Protein AF-A0A7S3WVC4-F1 (afdb_monomer_lite)

Foldseek 3Di:
DPPADAQDWDWDDDPNDTWIWHHHPNWIWTADPDPVCVQPQFGIWTPDDPVPPIFTAGPVRHGPPVPPVVVVSVVVVVVVVVVVVVVVVPDDDDPVVVVVVVVVVVVVVVVVVVVVVVD

Sequence (119 aa):
HEAVRERQLVVFFRNSHFSTMMKYKGELYVLCTDIAFAHSHVVWEKLDEVDGDTSYCDADFNVNTAGSDEAAALAAAEAAQEQMLIAAAGGAPNVEDADAMLALQLMQEDYEAQRAAQQ

pLDDT: mean 74.7, std 14.46, range [42.38, 91.25]

InterPro domains:
  IPR007518 MINDY deubiquitinase [PTHR18063] (1-118)
  IPR033979 MINDY deubiquitinase domain [PF04424] (2-61)

Organism: NCBI:txid141414

Structure (mmCIF, N/CA/C/O backbone):
data_AF-A0A7S3WVC4-F1
#
_entry.id   AF-A0A7S3WVC4-F1
#
loop_
_atom_site.group_PDB
_atom_site.id
_atom_site.type_symbol
_atom_site.label_atom_id
_atom_site.label_alt_id
_atom_site.label_comp_id
_atom_site.label_asym_id
_atom_site.label_entity_id
_atom_site.label_seq_id
_atom_site.pdbx_PDB_ins_code
_atom_site.Cartn_x
_atom_site.Cartn_y
_atom_site.Cartn_z
_atom_site.occupancy
_atom_site.B_iso_or_equiv
_atom_site.auth_seq_id
_atom_site.auth_comp_id
_atom_site.auth_asym_id
_atom_site.auth_atom_id
_atom_site.pdbx_PDB_model_num
ATOM 1 N N . HIS A 1 1 ? -11.050 10.889 10.584 1.00 54.56 1 HIS A N 1
ATOM 2 C CA . HIS A 1 1 ? -11.354 9.620 11.288 1.00 54.56 1 HIS A CA 1
ATOM 3 C C . HIS A 1 1 ? -12.838 9.372 11.607 1.00 54.56 1 HIS A C 1
ATOM 5 O O . HIS A 1 1 ? -13.158 8.268 12.046 1.00 54.56 1 HIS A O 1
ATOM 11 N N . GLU A 1 2 ? -13.743 10.335 11.384 1.00 56.25 2 GLU A N 1
ATOM 12 C CA . GLU A 1 2 ? -15.149 10.256 11.834 1.00 56.25 2 GLU A CA 1
ATOM 13 C C . GLU A 1 2 ? -16.114 9.622 10.809 1.00 56.25 2 GLU A C 1
ATOM 15 O O . GLU A 1 2 ? -17.154 9.091 11.183 1.00 56.25 2 GLU A O 1
ATOM 20 N N . ALA A 1 3 ? -15.753 9.608 9.520 1.00 70.69 3 ALA A N 1
ATOM 21 C CA . ALA A 1 3 ? -16.618 9.095 8.450 1.00 70.69 3 ALA A CA 1
ATOM 22 C C . ALA A 1 3 ? -16.564 7.565 8.257 1.00 70.69 3 ALA A C 1
ATOM 24 O O . ALA A 1 3 ? -17.520 6.978 7.754 1.00 70.69 3 ALA A O 1
ATOM 25 N N . VAL A 1 4 ? -15.461 6.914 8.642 1.00 78.75 4 VAL A N 1
ATOM 26 C CA . VAL A 1 4 ? -15.253 5.469 8.444 1.00 78.75 4 VAL A CA 1
ATOM 27 C C . VAL A 1 4 ? -15.481 4.746 9.766 1.00 78.75 4 VAL A C 1
ATOM 29 O O . VAL A 1 4 ? -14.859 5.081 10.782 1.00 78.75 4 VAL A O 1
ATOM 32 N N . ARG A 1 5 ? -16.387 3.763 9.764 1.00 83.19 5 ARG A N 1
ATOM 33 C CA . ARG A 1 5 ? -16.639 2.915 10.934 1.00 83.19 5 ARG A CA 1
ATOM 34 C C . ARG A 1 5 ? -15.521 1.895 11.104 1.00 83.19 5 ARG A C 1
ATOM 36 O O . ARG A 1 5 ? -14.841 1.515 10.158 1.00 83.19 5 ARG A O 1
ATOM 43 N N . GLU A 1 6 ? -15.348 1.450 12.337 1.00 86.00 6 GLU A N 1
ATOM 44 C CA . GLU A 1 6 ? -14.413 0.383 12.676 1.00 86.00 6 GLU A CA 1
ATOM 45 C C . GLU A 1 6 ? -14.718 -0.888 11.861 1.00 86.00 6 GLU A C 1
ATOM 47 O O . GLU A 1 6 ? -15.884 -1.272 11.737 1.00 86.00 6 GLU A O 1
ATOM 52 N N . ARG A 1 7 ? -13.682 -1.519 11.292 1.00 85.75 7 ARG A N 1
ATOM 53 C CA . ARG A 1 7 ? -13.761 -2.690 10.396 1.00 85.75 7 ARG A CA 1
ATOM 54 C C . ARG A 1 7 ? -14.612 -2.483 9.136 1.00 85.75 7 ARG A C 1
ATOM 56 O O . ARG A 1 7 ? -15.091 -3.448 8.544 1.00 85.75 7 ARG A O 1
ATOM 63 N N . GLN A 1 8 ? -14.812 -1.237 8.714 1.00 87.38 8 GLN A N 1
ATOM 64 C CA . GLN A 1 8 ? -15.493 -0.931 7.461 1.00 87.38 8 GLN A CA 1
ATOM 65 C C . GLN A 1 8 ? -14.485 -0.819 6.317 1.00 87.38 8 GLN A C 1
ATOM 67 O O . GLN A 1 8 ? -13.562 -0.009 6.384 1.00 87.38 8 GLN A O 1
ATOM 72 N N . LEU A 1 9 ? -14.713 -1.592 5.254 1.00 88.69 9 LEU A N 1
ATOM 73 C CA . LEU A 1 9 ? -14.028 -1.444 3.972 1.00 88.69 9 LEU A CA 1
ATOM 74 C C . LEU A 1 9 ? -14.664 -0.304 3.177 1.00 88.69 9 LEU A C 1
ATOM 76 O O . LEU A 1 9 ? -15.885 -0.254 3.003 1.00 88.69 9 LEU A O 1
ATOM 80 N N . VAL A 1 10 ? -13.832 0.610 2.697 1.00 90.19 10 VAL A N 1
ATOM 81 C CA . VAL A 1 10 ? -14.234 1.745 1.867 1.00 90.19 10 VAL A CA 1
ATOM 82 C C . VAL A 1 10 ? -13.268 1.905 0.700 1.00 90.19 10 VAL A C 1
ATOM 84 O O . VAL A 1 10 ? -12.108 1.505 0.771 1.00 90.19 10 VAL A O 1
ATOM 87 N N . VAL A 1 11 ? -13.746 2.512 -0.381 1.00 89.06 11 VAL A N 1
ATOM 88 C CA . VAL A 1 11 ? -12.883 2.924 -1.490 1.00 89.06 11 VAL A CA 1
ATOM 89 C C . VAL A 1 11 ? -12.347 4.318 -1.182 1.00 89.06 11 VAL A C 1
ATOM 91 O O . VAL A 1 11 ? -13.116 5.229 -0.872 1.00 89.06 11 VAL A O 1
ATOM 94 N N . PHE A 1 12 ? -11.032 4.479 -1.259 1.00 88.31 12 PHE A N 1
ATOM 95 C CA . PHE A 1 12 ? -10.326 5.731 -1.033 1.00 88.31 12 PHE A CA 1
ATOM 96 C C . PHE A 1 12 ? -9.737 6.240 -2.347 1.00 88.31 12 PHE A C 1
ATOM 98 O O . PHE A 1 12 ? -9.082 5.492 -3.065 1.00 88.31 12 PHE A O 1
ATOM 105 N N . PHE A 1 13 ? -9.979 7.510 -2.666 1.00 86.94 13 PHE A N 1
ATOM 106 C CA . PHE A 1 13 ? -9.456 8.148 -3.870 1.00 86.94 13 PHE A CA 1
ATOM 107 C C . PHE A 1 13 ? -8.472 9.254 -3.491 1.00 86.94 13 PHE A C 1
ATOM 109 O O . PHE A 1 13 ? -8.854 10.229 -2.841 1.00 86.94 13 PHE A O 1
ATOM 116 N N . ARG A 1 14 ? -7.212 9.113 -3.912 1.00 85.69 14 ARG A N 1
ATOM 117 C CA . ARG A 1 14 ? -6.142 10.103 -3.709 1.00 85.69 14 ARG A CA 1
ATOM 118 C C . ARG A 1 14 ? -5.188 10.053 -4.895 1.00 85.69 14 ARG A C 1
ATOM 120 O O . ARG A 1 14 ? -4.880 8.974 -5.380 1.00 85.69 14 ARG A O 1
ATOM 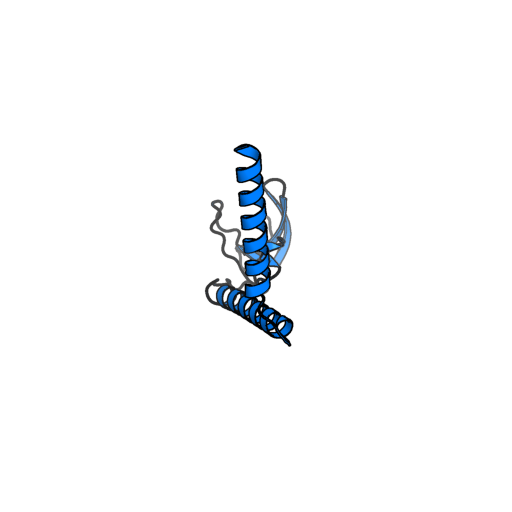127 N N . ASN A 1 15 ? -4.716 11.209 -5.362 1.00 84.50 15 ASN A N 1
ATOM 128 C CA . ASN A 1 15 ? -3.736 11.308 -6.456 1.00 84.50 15 ASN A CA 1
ATOM 129 C C . ASN A 1 15 ? -4.130 10.533 -7.730 1.00 84.50 15 ASN A C 1
ATOM 131 O O . ASN A 1 15 ? -3.284 9.926 -8.376 1.00 84.50 15 ASN A O 1
ATOM 135 N N . SER A 1 16 ? -5.415 10.544 -8.098 1.00 87.69 16 SER A N 1
ATOM 136 C CA . SER A 1 16 ? -5.940 9.782 -9.246 1.00 87.69 16 SER A CA 1
ATOM 137 C C . SER A 1 16 ? -5.821 8.255 -9.119 1.00 87.69 16 SER A C 1
ATOM 139 O O . SER A 1 16 ? -5.952 7.550 -10.115 1.00 87.69 16 SER A O 1
ATOM 141 N N . HIS A 1 17 ? -5.622 7.739 -7.904 1.00 88.12 17 HIS A N 1
ATOM 142 C CA . HIS A 1 17 ? -5.571 6.315 -7.597 1.00 88.12 17 HIS A CA 1
ATOM 143 C C . HIS A 1 17 ? -6.744 5.916 -6.693 1.00 88.12 17 HIS A C 1
ATOM 145 O O . HIS A 1 17 ? -7.084 6.639 -5.750 1.00 88.12 17 HIS A O 1
ATOM 151 N N . PHE A 1 18 ? -7.360 4.766 -6.983 1.00 89.50 18 PHE A N 1
ATOM 152 C CA . PHE A 1 18 ? -8.365 4.144 -6.122 1.00 89.50 18 PHE A CA 1
ATOM 153 C C . PHE A 1 18 ? -7.705 3.050 -5.293 1.00 89.50 18 PHE A C 1
ATOM 155 O O . PHE A 1 18 ? -7.265 2.040 -5.834 1.00 89.50 18 PHE A O 1
ATOM 162 N N . SER A 1 19 ? -7.686 3.228 -3.979 1.00 88.81 19 SER A N 1
ATOM 163 C CA . SER A 1 19 ? -7.173 2.236 -3.042 1.00 88.81 19 SER A CA 1
ATOM 164 C C . SER A 1 19 ? -8.296 1.694 -2.163 1.00 88.81 19 SER A C 1
ATOM 166 O O . SER A 1 19 ? -9.280 2.381 -1.879 1.00 88.81 19 SER A O 1
ATOM 168 N N . THR A 1 20 ? -8.147 0.458 -1.696 1.00 91.12 20 THR A N 1
ATOM 169 C CA . THR A 1 20 ? -9.044 -0.096 -0.675 1.00 91.12 20 THR A CA 1
ATOM 170 C C . THR A 1 20 ? -8.545 0.351 0.690 1.00 91.12 20 THR A C 1
ATOM 172 O O . THR A 1 20 ? -7.384 0.129 1.007 1.00 91.12 20 THR A O 1
ATOM 175 N N . MET A 1 21 ? -9.396 0.983 1.494 1.00 90.69 21 MET A N 1
ATOM 176 C CA . MET A 1 21 ? -9.045 1.458 2.832 1.00 90.69 21 MET A CA 1
ATOM 177 C C . MET A 1 21 ? -9.948 0.811 3.880 1.00 90.69 21 MET A C 1
ATOM 179 O O . MET A 1 21 ? -11.135 0.577 3.642 1.00 90.69 21 MET A O 1
ATOM 183 N N . MET A 1 22 ? -9.396 0.541 5.057 1.00 89.88 22 MET A N 1
ATOM 184 C CA . MET A 1 22 ? -10.125 0.005 6.195 1.00 89.88 22 MET A CA 1
ATOM 185 C C . MET A 1 22 ? -9.675 0.673 7.489 1.00 89.88 22 MET A C 1
ATOM 187 O O . MET A 1 22 ? -8.501 0.977 7.673 1.00 89.88 22 MET A O 1
ATOM 191 N N . LYS A 1 23 ? -10.616 0.882 8.409 1.00 88.75 23 LYS A N 1
ATOM 192 C CA . LYS A 1 23 ? -10.302 1.323 9.769 1.00 88.75 23 LYS A CA 1
ATOM 193 C C . LYS A 1 23 ? -10.152 0.120 10.697 1.00 88.75 23 LYS A C 1
ATOM 195 O O . LYS A 1 23 ? -11.085 -0.679 10.785 1.00 88.75 23 LYS A O 1
ATOM 200 N N . TYR A 1 24 ? -9.025 0.007 11.390 1.00 88.50 24 TYR A N 1
ATOM 201 C CA . TYR A 1 24 ? -8.768 -1.056 12.359 1.00 88.50 24 TYR A CA 1
ATOM 202 C C . TYR A 1 24 ? -8.094 -0.500 13.622 1.00 88.50 24 TYR A C 1
ATOM 204 O O . TYR A 1 24 ? -7.161 0.288 13.544 1.00 88.50 24 TYR A O 1
ATOM 212 N N . LYS A 1 25 ? -8.595 -0.873 14.803 1.00 85.81 25 LYS A N 1
ATOM 213 C CA . LYS A 1 25 ? -8.153 -0.393 16.125 1.00 85.81 25 LYS A CA 1
ATOM 214 C C . LYS A 1 25 ? -8.036 1.138 16.228 1.00 85.81 25 LYS A C 1
ATOM 216 O O . LYS A 1 25 ? -7.208 1.651 16.971 1.00 85.81 25 LYS A O 1
ATOM 221 N N . GLY A 1 26 ? -8.901 1.874 15.526 1.00 83.06 26 GLY A N 1
ATOM 222 C CA . GLY A 1 26 ? -8.882 3.340 15.511 1.00 83.06 26 GLY A CA 1
ATOM 223 C C . GLY A 1 26 ? -7.933 3.977 14.491 1.00 83.06 26 GLY A C 1
ATOM 224 O O . GLY A 1 26 ? -8.060 5.178 14.257 1.00 83.06 26 GLY A O 1
ATOM 225 N N . GLU A 1 27 ? -7.081 3.192 13.833 1.0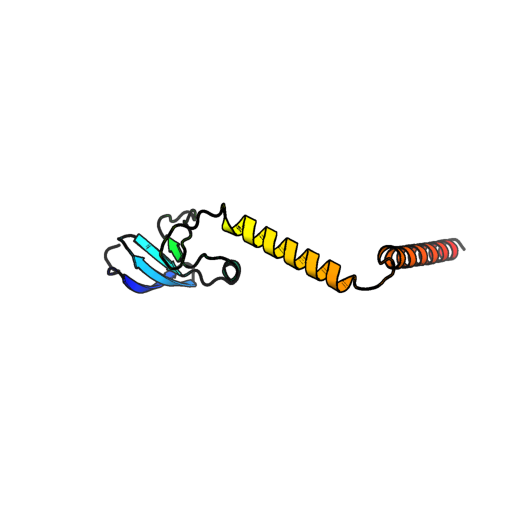0 86.44 27 GLU A N 1
ATOM 226 C CA . GLU A 1 27 ? -6.158 3.637 12.786 1.00 86.44 27 GLU A CA 1
ATOM 227 C C . GLU A 1 27 ? -6.705 3.309 11.388 1.00 86.44 27 GLU A C 1
ATOM 229 O O . GLU A 1 27 ? -7.611 2.485 11.231 1.00 86.44 27 GLU A O 1
ATOM 234 N N . LEU A 1 28 ? -6.196 3.995 10.363 1.00 88.12 28 LEU A N 1
ATOM 235 C CA . LEU A 1 28 ? -6.569 3.768 8.968 1.00 88.12 28 LEU A CA 1
ATOM 236 C C . LEU A 1 28 ? -5.465 2.996 8.255 1.00 88.12 28 LEU A C 1
ATOM 238 O O . LEU A 1 28 ? -4.294 3.345 8.354 1.00 88.12 28 LEU A O 1
ATOM 242 N N . TYR A 1 29 ? -5.870 1.990 7.492 1.00 89.06 29 TYR A N 1
ATOM 243 C CA . TYR A 1 29 ? -4.987 1.153 6.695 1.00 89.06 29 TYR A CA 1
ATOM 244 C C . TYR A 1 29 ? -5.443 1.152 5.246 1.00 89.06 29 TYR A C 1
ATOM 246 O O . TYR A 1 29 ? -6.643 1.099 4.967 1.00 89.06 29 TYR A O 1
ATOM 254 N N . VAL A 1 30 ? -4.493 1.182 4.324 1.00 90.19 30 VAL A N 1
ATOM 255 C CA . VAL A 1 30 ? -4.708 1.099 2.883 1.00 90.19 30 VAL A CA 1
ATOM 256 C C . VAL A 1 30 ? -4.119 -0.212 2.377 1.00 90.19 30 VAL A C 1
ATOM 258 O O . VAL A 1 30 ? -3.055 -0.628 2.813 1.00 90.19 30 VAL A O 1
ATOM 261 N N . LEU A 1 31 ? -4.834 -0.904 1.496 1.00 89.81 31 LEU A N 1
ATOM 262 C CA . LEU A 1 31 ? -4.387 -2.172 0.932 1.00 89.81 31 LEU A CA 1
ATOM 263 C C . LEU A 1 31 ? -3.267 -1.928 -0.086 1.00 89.81 31 LEU A C 1
ATOM 265 O O . LEU A 1 31 ? -3.484 -1.236 -1.088 1.00 89.81 31 LEU A O 1
ATOM 269 N N . CYS A 1 32 ? -2.112 -2.550 0.140 1.00 87.25 32 CYS A N 1
ATOM 270 C CA . CYS A 1 32 ? -1.017 -2.585 -0.820 1.00 87.25 32 CYS A CA 1
ATOM 271 C C . CYS A 1 32 ? -1.391 -3.536 -1.961 1.00 87.25 32 CYS A C 1
ATOM 273 O O . CYS A 1 32 ? -1.613 -4.725 -1.747 1.00 87.25 32 CYS A O 1
ATOM 275 N N . THR A 1 33 ? -1.495 -3.011 -3.181 1.00 85.50 33 THR A N 1
ATOM 276 C CA . THR A 1 33 ? -1.868 -3.795 -4.378 1.00 85.50 33 THR A CA 1
ATOM 277 C C . THR A 1 33 ? -0.791 -3.780 -5.462 1.00 85.50 33 THR A C 1
ATOM 279 O O . THR A 1 33 ? -0.985 -4.364 -6.526 1.00 85.50 33 THR A O 1
ATOM 282 N N . ASP A 1 34 ? 0.341 -3.125 -5.197 1.00 83.75 34 ASP A N 1
ATOM 283 C CA . ASP A 1 34 ? 1.463 -3.050 -6.129 1.00 83.75 34 ASP A CA 1
ATOM 284 C C . ASP A 1 34 ? 2.172 -4.410 -6.245 1.00 83.75 34 ASP A C 1
ATOM 286 O O . ASP A 1 34 ? 2.338 -5.137 -5.262 1.00 83.75 34 ASP A O 1
ATOM 290 N N . ILE A 1 35 ? 2.628 -4.734 -7.455 1.00 80.00 35 ILE A N 1
ATOM 291 C CA . ILE A 1 35 ? 3.396 -5.943 -7.759 1.00 80.00 35 ILE A CA 1
ATOM 292 C C . ILE A 1 35 ? 4.716 -6.000 -6.987 1.00 80.00 35 ILE A C 1
ATOM 294 O O . ILE A 1 35 ? 5.213 -7.091 -6.716 1.00 80.00 35 ILE A O 1
ATOM 298 N N . ALA A 1 36 ? 5.259 -4.849 -6.580 1.00 76.62 36 ALA A N 1
ATOM 299 C CA . ALA A 1 36 ? 6.447 -4.787 -5.734 1.00 76.62 36 ALA A CA 1
ATOM 300 C C . ALA A 1 36 ? 6.279 -5.569 -4.415 1.00 76.62 36 ALA A C 1
ATOM 302 O O . ALA A 1 36 ? 7.253 -6.104 -3.889 1.00 76.62 36 ALA A O 1
ATOM 303 N N . PHE A 1 37 ? 5.045 -5.706 -3.915 1.00 78.44 37 PHE A N 1
ATOM 304 C CA . PHE A 1 37 ? 4.740 -6.458 -2.696 1.00 78.44 37 PHE A CA 1
ATOM 305 C C . PHE A 1 37 ? 4.345 -7.920 -2.957 1.00 78.44 37 PHE A C 1
ATOM 307 O O . PHE A 1 37 ? 4.020 -8.643 -2.022 1.00 78.44 37 PHE A O 1
ATOM 314 N N . ALA A 1 38 ? 4.398 -8.406 -4.204 1.00 76.12 38 ALA A N 1
ATOM 315 C CA . ALA A 1 38 ? 3.979 -9.772 -4.536 1.00 76.12 38 ALA A CA 1
ATOM 316 C C . ALA A 1 38 ? 4.814 -10.859 -3.832 1.00 76.12 38 ALA A C 1
ATOM 318 O O . ALA A 1 38 ? 4.322 -11.962 -3.599 1.00 76.12 38 ALA A O 1
ATOM 319 N N . HIS A 1 39 ? 6.070 -10.549 -3.500 1.00 74.19 39 HIS A N 1
ATOM 320 C CA . HIS A 1 39 ? 6.992 -11.457 -2.815 1.00 74.19 39 HIS A CA 1
ATOM 321 C C . HIS A 1 39 ? 7.201 -11.119 -1.334 1.00 74.19 39 HIS A C 1
ATOM 323 O O . HIS A 1 39 ? 8.020 -11.764 -0.684 1.00 74.19 39 HIS A O 1
ATOM 329 N N . SER A 1 40 ? 6.487 -10.127 -0.794 1.00 76.19 40 SER A N 1
ATOM 330 C CA . SER A 1 40 ? 6.621 -9.719 0.603 1.00 76.19 40 SER A CA 1
ATOM 331 C C . SER A 1 40 ? 5.381 -10.079 1.420 1.00 76.19 40 SER A C 1
ATOM 333 O O . SER A 1 40 ? 4.285 -10.277 0.899 1.00 76.19 40 SER A O 1
ATOM 335 N N . HIS A 1 41 ? 5.548 -10.156 2.740 1.00 80.56 41 HIS A N 1
ATOM 336 C CA . HIS A 1 41 ? 4.446 -10.364 3.685 1.00 80.56 41 HIS A CA 1
ATOM 337 C C . HIS A 1 41 ? 3.657 -9.075 3.978 1.00 80.56 41 HIS A C 1
ATOM 339 O O . HIS A 1 41 ? 2.863 -9.027 4.914 1.00 80.56 41 HIS A O 1
ATOM 345 N N . VAL A 1 42 ? 3.883 -8.016 3.196 1.00 84.50 42 VAL A N 1
ATOM 346 C CA . VAL A 1 42 ? 3.246 -6.711 3.368 1.00 84.50 42 VAL A CA 1
ATOM 347 C C . VAL A 1 42 ? 1.900 -6.697 2.652 1.00 84.50 42 VAL A C 1
ATOM 349 O O . VAL A 1 42 ? 1.825 -6.869 1.440 1.00 84.50 42 VAL A O 1
ATOM 352 N N . VAL A 1 43 ? 0.833 -6.453 3.409 1.00 87.44 43 VAL A N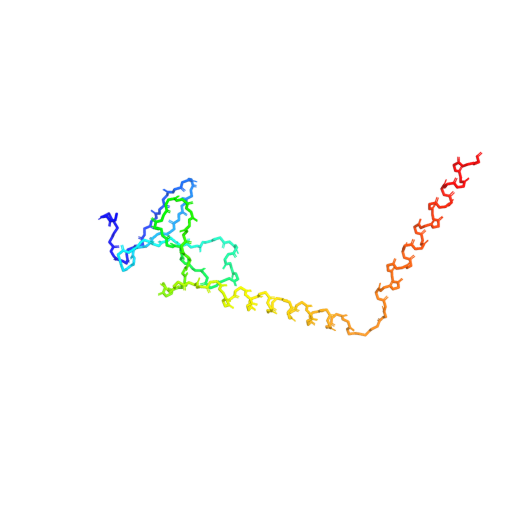 1
ATOM 353 C CA . VAL A 1 43 ? -0.546 -6.417 2.899 1.00 87.44 43 VAL A CA 1
ATOM 354 C C . VAL A 1 43 ? -1.178 -5.045 3.105 1.00 87.44 43 VAL A C 1
ATOM 356 O O . VAL A 1 43 ? -1.902 -4.562 2.236 1.00 87.44 43 VAL A O 1
ATOM 359 N N . TRP A 1 44 ? -0.902 -4.397 4.235 1.00 89.50 44 TRP A N 1
ATOM 360 C CA . TRP A 1 44 ? -1.515 -3.127 4.606 1.00 89.50 44 TRP A CA 1
ATOM 361 C C . TRP A 1 44 ? -0.464 -2.040 4.814 1.00 89.50 44 TRP A C 1
ATOM 363 O O . TRP A 1 44 ? 0.598 -2.283 5.372 1.00 89.50 44 TRP A O 1
ATOM 373 N N . GLU A 1 45 ? -0.793 -0.819 4.425 1.00 88.50 45 GLU A N 1
ATOM 374 C CA . GLU A 1 45 ? -0.034 0.397 4.693 1.00 88.50 45 GLU A CA 1
ATOM 375 C C . GLU A 1 45 ? -0.813 1.245 5.700 1.00 88.50 45 GLU A C 1
ATOM 377 O O . GLU A 1 45 ? -1.994 1.537 5.495 1.00 88.50 45 GLU A O 1
ATOM 382 N N . LYS A 1 46 ? -0.181 1.648 6.803 1.00 87.94 46 LYS A N 1
ATOM 383 C CA . LYS A 1 46 ? -0.802 2.526 7.797 1.00 87.94 46 LYS A CA 1
ATOM 384 C C . LYS A 1 46 ? -0.824 3.964 7.282 1.00 87.94 46 LYS A C 1
ATOM 386 O O . LYS A 1 46 ? 0.222 4.552 7.054 1.00 87.94 46 LYS A O 1
ATOM 391 N N . LEU A 1 47 ? -2.007 4.562 7.183 1.00 82.75 47 LEU A N 1
ATOM 392 C CA . LEU A 1 47 ? -2.208 5.939 6.732 1.00 82.75 47 LEU A CA 1
ATOM 393 C C . LEU A 1 47 ? -2.156 6.920 7.922 1.00 82.75 47 LEU A C 1
ATOM 395 O O . LEU A 1 47 ? -3.195 7.439 8.334 1.00 82.75 47 LEU A O 1
ATOM 399 N N . ASP A 1 48 ? -0.966 7.133 8.495 1.00 73.94 48 ASP A N 1
ATOM 400 C CA . ASP A 1 48 ? -0.747 8.057 9.632 1.00 73.94 48 ASP A CA 1
ATOM 401 C C . ASP A 1 48 ? -0.215 9.426 9.179 1.00 73.94 48 ASP A C 1
ATOM 403 O O . ASP A 1 48 ? -0.751 10.472 9.548 1.00 73.94 48 ASP A O 1
ATOM 407 N N . GLU A 1 49 ? 0.795 9.426 8.304 1.00 63.94 49 GLU A N 1
ATOM 408 C CA . GLU A 1 49 ? 1.481 10.643 7.869 1.00 63.94 49 GLU A CA 1
ATOM 409 C C . GLU A 1 49 ? 1.217 10.983 6.397 1.00 63.94 49 GLU A C 1
ATOM 411 O O . GLU A 1 49 ? 1.072 10.125 5.524 1.00 63.94 49 GLU A O 1
ATOM 416 N N . VAL A 1 50 ? 1.142 12.284 6.108 1.00 60.59 50 VAL A N 1
ATOM 417 C CA . VAL A 1 50 ? 0.945 12.801 4.743 1.00 60.59 50 VAL A CA 1
ATOM 418 C C . VAL A 1 50 ? 2.266 12.824 3.960 1.00 60.59 50 VAL A C 1
ATOM 420 O O . VAL A 1 50 ? 2.215 12.789 2.728 1.00 60.59 50 VAL A O 1
ATOM 423 N N . ASP A 1 51 ? 3.404 12.823 4.667 1.00 57.62 51 ASP A N 1
ATOM 424 C CA . ASP A 1 51 ? 4.765 13.000 4.137 1.00 57.62 51 ASP A CA 1
ATOM 425 C C . ASP A 1 51 ? 5.426 11.711 3.613 1.00 57.62 51 ASP A C 1
ATOM 427 O O . ASP A 1 51 ? 6.483 11.778 2.989 1.00 57.62 51 ASP A O 1
ATOM 431 N N . GLY A 1 52 ? 4.772 10.553 3.764 1.00 57.62 52 GLY A N 1
ATOM 432 C CA . GLY A 1 52 ? 5.184 9.305 3.112 1.00 57.62 52 GLY A CA 1
ATOM 433 C C . GLY A 1 52 ? 6.086 8.381 3.933 1.00 57.62 52 GLY A C 1
ATOM 434 O O . GLY A 1 52 ? 6.550 7.388 3.381 1.00 57.62 52 GLY A O 1
ATOM 435 N N . ASP A 1 53 ? 6.302 8.655 5.225 1.00 60.28 53 ASP A N 1
ATOM 436 C CA . ASP A 1 53 ? 6.864 7.668 6.158 1.00 60.28 53 ASP A CA 1
ATOM 437 C C . ASP A 1 53 ? 5.730 6.824 6.758 1.00 60.28 53 ASP A C 1
ATOM 439 O O . ASP A 1 53 ? 5.266 7.021 7.883 1.00 60.28 53 ASP A O 1
ATOM 443 N N . THR A 1 54 ? 5.174 5.938 5.935 1.00 71.69 54 THR A N 1
ATOM 444 C CA . THR A 1 54 ? 4.078 5.053 6.327 1.00 71.69 54 THR A CA 1
ATOM 445 C C . THR A 1 54 ? 4.599 3.664 6.684 1.00 71.69 54 THR A C 1
ATOM 447 O O . THR A 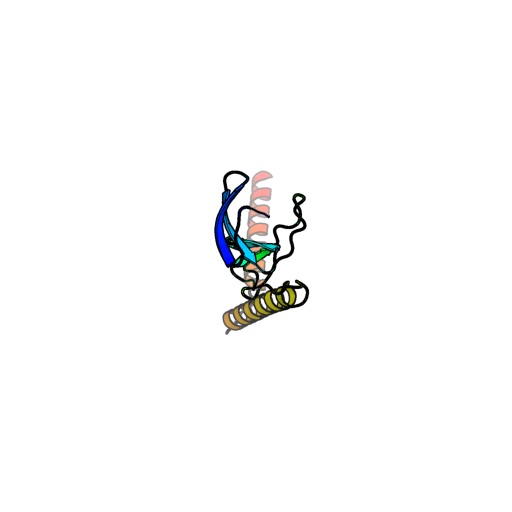1 54 ? 5.406 3.056 5.986 1.00 71.69 54 THR A O 1
ATOM 450 N N . SER A 1 55 ? 4.133 3.141 7.821 1.00 82.44 55 SER A N 1
ATOM 451 C CA . SER A 1 55 ? 4.496 1.798 8.277 1.00 82.44 55 SER A CA 1
ATOM 452 C C . SER A 1 55 ? 3.712 0.730 7.519 1.00 82.44 55 SER A C 1
ATOM 454 O O . SER A 1 55 ? 2.492 0.827 7.373 1.00 82.44 55 SER A O 1
ATOM 456 N N . TYR A 1 56 ? 4.404 -0.328 7.111 1.00 86.44 56 TYR A N 1
ATOM 457 C CA . TYR A 1 56 ? 3.811 -1.489 6.457 1.00 86.44 56 TYR A CA 1
ATOM 458 C C . TYR A 1 56 ? 3.445 -2.580 7.467 1.00 86.44 56 TYR A C 1
ATOM 460 O O . TYR A 1 56 ? 4.124 -2.783 8.478 1.00 86.44 56 TYR A O 1
ATOM 468 N N . CYS A 1 57 ? 2.356 -3.292 7.203 1.00 86.88 57 CYS A N 1
ATOM 469 C CA . CYS A 1 57 ? 1.801 -4.321 8.069 1.00 86.88 57 CYS A CA 1
ATOM 470 C C . CYS A 1 57 ? 1.423 -5.582 7.283 1.00 86.88 57 CYS A C 1
ATOM 472 O O . CYS A 1 57 ? 1.097 -5.525 6.094 1.00 86.88 57 CYS A O 1
ATOM 474 N N . ASP A 1 58 ? 1.442 -6.719 7.973 1.00 87.00 58 ASP A N 1
ATOM 475 C CA . ASP A 1 58 ? 0.959 -8.003 7.462 1.00 87.00 58 ASP A CA 1
ATOM 476 C C . ASP A 1 58 ? -0.580 -8.095 7.456 1.00 87.00 58 ASP A C 1
ATOM 478 O O . ASP A 1 58 ? -1.279 -7.166 7.865 1.00 87.00 58 ASP A O 1
ATOM 482 N N . ALA A 1 59 ? -1.128 -9.231 7.007 1.00 85.06 59 ALA A N 1
ATOM 483 C CA . ALA A 1 59 ? -2.574 -9.486 6.972 1.00 85.06 59 ALA A CA 1
ATOM 484 C C . ALA A 1 59 ? -3.267 -9.392 8.350 1.00 85.06 59 ALA A C 1
ATOM 486 O O . ALA A 1 59 ? -4.474 -9.143 8.408 1.00 85.06 59 ALA A O 1
ATOM 487 N N . ASP A 1 60 ? -2.512 -9.568 9.435 1.00 85.62 60 ASP A N 1
ATOM 488 C CA . ASP A 1 60 ? -2.967 -9.531 10.825 1.00 85.62 60 ASP A CA 1
ATOM 489 C C . ASP A 1 60 ? -2.765 -8.152 11.487 1.00 85.62 60 ASP A C 1
ATOM 491 O O . ASP A 1 60 ? -3.067 -7.979 12.674 1.00 85.62 60 ASP A O 1
ATOM 495 N N . PHE A 1 61 ? -2.352 -7.139 10.712 1.00 82.44 61 PHE A N 1
ATOM 496 C CA . PHE A 1 61 ? -2.057 -5.771 11.160 1.00 82.44 61 PHE A CA 1
ATOM 497 C C . PHE A 1 61 ? -0.864 -5.683 12.120 1.00 82.44 61 PHE A C 1
ATOM 499 O O . PHE A 1 61 ? -0.770 -4.739 12.908 1.00 82.44 61 PHE A O 1
ATOM 506 N N . ASN A 1 62 ? 0.052 -6.650 12.073 1.00 83.19 62 ASN A N 1
ATOM 507 C CA . ASN A 1 62 ? 1.328 -6.545 12.765 1.00 83.19 62 ASN A CA 1
ATOM 508 C C . ASN A 1 62 ? 2.298 -5.761 11.886 1.00 83.19 62 ASN A C 1
ATOM 510 O O . ASN A 1 62 ? 2.398 -6.003 10.682 1.00 83.19 62 ASN A O 1
ATOM 514 N N . VAL A 1 63 ? 3.009 -4.810 12.490 1.00 78.69 63 VAL A N 1
ATOM 515 C CA . VAL A 1 63 ? 4.014 -4.010 11.786 1.00 78.69 63 VAL A CA 1
ATOM 516 C C . VAL A 1 63 ? 5.117 -4.943 11.312 1.00 78.69 63 VAL A C 1
ATOM 518 O O . VAL A 1 63 ? 5.753 -5.613 12.128 1.00 78.69 63 VAL A O 1
ATOM 521 N N . ASN A 1 64 ? 5.340 -4.980 10.000 1.00 66.75 64 ASN A N 1
ATOM 522 C CA . ASN A 1 64 ? 6.422 -5.766 9.443 1.00 66.75 64 ASN A CA 1
ATOM 523 C C . ASN A 1 64 ? 7.719 -4.980 9.653 1.00 66.75 64 ASN A C 1
ATOM 525 O O . AS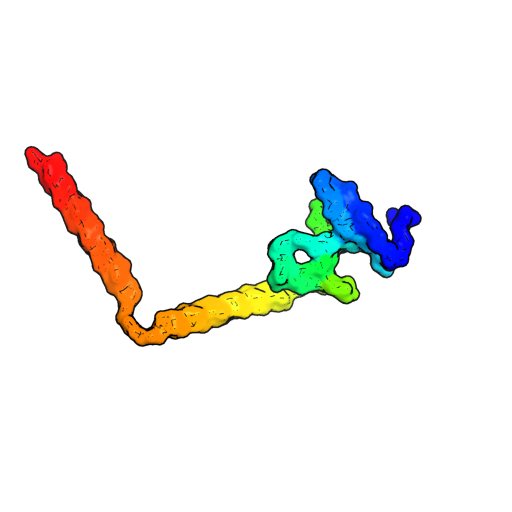N A 1 64 ? 8.031 -4.047 8.914 1.00 66.75 64 ASN A O 1
ATOM 529 N N . THR A 1 65 ? 8.458 -5.298 10.717 1.00 58.91 65 THR A N 1
ATOM 530 C CA . THR A 1 65 ? 9.823 -4.800 10.879 1.00 58.91 65 THR A CA 1
ATOM 531 C C . THR A 1 65 ? 10.685 -5.461 9.812 1.00 58.91 65 THR A C 1
ATOM 533 O O . THR A 1 65 ? 11.116 -6.596 9.993 1.00 58.91 65 THR A O 1
ATOM 536 N N . ALA A 1 66 ? 10.953 -4.727 8.729 1.00 53.75 66 ALA A N 1
ATOM 537 C CA . ALA A 1 66 ? 11.714 -5.116 7.534 1.00 53.75 66 ALA A CA 1
ATOM 538 C C . ALA A 1 66 ? 13.095 -5.781 7.773 1.00 53.75 66 ALA A C 1
ATOM 540 O O . ALA A 1 66 ? 13.752 -6.215 6.835 1.00 53.75 66 ALA A O 1
ATOM 541 N N . GLY A 1 67 ? 13.554 -5.917 9.019 1.00 48.66 67 GLY A N 1
ATOM 542 C CA . GLY A 1 67 ? 14.842 -6.521 9.347 1.00 48.66 67 GLY A CA 1
ATOM 543 C C . GLY A 1 67 ? 14.926 -8.045 9.194 1.00 48.66 67 GLY A C 1
ATOM 544 O O . GLY A 1 67 ? 16.040 -8.548 9.079 1.00 48.66 67 GLY A O 1
ATOM 545 N N . SER A 1 68 ? 13.816 -8.798 9.206 1.00 51.41 68 SER A N 1
ATOM 546 C CA . SER A 1 68 ? 13.878 -10.274 9.131 1.00 51.41 68 SER A CA 1
ATOM 547 C C . SER A 1 68 ? 13.579 -10.839 7.747 1.00 51.41 68 SER A C 1
ATOM 549 O O . SER A 1 68 ? 14.248 -11.778 7.316 1.00 51.41 68 SER A O 1
ATOM 551 N N . ASP A 1 69 ? 12.605 -10.268 7.042 1.00 53.12 69 ASP A N 1
ATOM 552 C CA . ASP A 1 69 ? 12.014 -10.934 5.880 1.00 53.12 69 ASP A CA 1
ATOM 553 C C . ASP A 1 69 ? 12.680 -10.539 4.563 1.00 53.12 69 ASP A C 1
ATOM 555 O O . ASP A 1 69 ? 12.814 -11.387 3.688 1.00 53.12 69 ASP A O 1
ATOM 559 N N . GLU A 1 70 ? 13.182 -9.307 4.420 1.00 53.41 70 GLU A N 1
ATOM 560 C CA . GLU A 1 70 ? 13.947 -8.910 3.227 1.00 53.41 70 GLU A CA 1
ATOM 561 C C . GLU A 1 70 ? 15.301 -9.620 3.169 1.00 53.41 70 GLU A C 1
ATOM 563 O O . GLU A 1 70 ? 15.696 -10.101 2.112 1.00 53.41 70 GLU A O 1
ATOM 568 N N . ALA A 1 71 ? 15.982 -9.774 4.309 1.00 52.22 71 ALA A N 1
ATOM 569 C CA . ALA A 1 71 ? 17.221 -10.546 4.389 1.00 52.22 71 ALA A CA 1
ATOM 570 C C . ALA A 1 71 ? 16.983 -12.036 4.094 1.00 52.22 71 ALA A C 1
ATOM 572 O O . ALA A 1 71 ? 17.787 -12.665 3.410 1.00 52.22 71 ALA A O 1
ATOM 573 N N . ALA A 1 72 ? 15.865 -12.598 4.567 1.00 55.28 72 ALA A N 1
ATOM 574 C CA . ALA A 1 72 ? 15.494 -13.982 4.287 1.00 55.28 72 ALA A CA 1
ATOM 575 C C . ALA A 1 72 ? 15.045 -14.189 2.830 1.00 55.28 72 ALA A C 1
ATOM 577 O O . ALA A 1 72 ? 15.393 -15.204 2.233 1.00 55.28 72 ALA A O 1
ATOM 578 N N . ALA A 1 73 ? 14.319 -13.237 2.239 1.00 57.69 73 ALA A N 1
ATOM 579 C CA . ALA A 1 73 ? 13.878 -13.289 0.848 1.00 57.69 73 ALA A CA 1
ATOM 580 C C . ALA A 1 73 ? 15.042 -13.086 -0.131 1.00 57.69 73 ALA A C 1
ATOM 582 O O . ALA A 1 73 ? 15.125 -13.812 -1.121 1.00 57.69 73 ALA A O 1
ATOM 583 N N . LEU A 1 74 ? 15.972 -12.168 0.165 1.00 58.84 74 LEU A N 1
ATOM 584 C CA . LEU A 1 74 ? 17.195 -11.983 -0.618 1.00 58.84 74 LEU A CA 1
ATOM 585 C C . LEU A 1 74 ? 18.087 -13.229 -0.527 1.00 58.84 74 LEU A C 1
ATOM 587 O O . LEU A 1 74 ? 18.508 -13.744 -1.556 1.00 58.84 74 LEU A O 1
ATOM 591 N N . ALA A 1 75 ? 18.272 -13.788 0.676 1.00 59.44 75 ALA A N 1
ATOM 592 C CA . ALA A 1 75 ? 19.030 -15.026 0.869 1.00 59.44 75 ALA A CA 1
ATOM 593 C C . ALA A 1 75 ? 18.364 -16.241 0.197 1.00 59.44 75 ALA A C 1
ATOM 595 O O . ALA A 1 75 ? 19.051 -17.110 -0.336 1.00 59.44 75 ALA A O 1
ATOM 596 N N . ALA A 1 76 ? 17.029 -16.317 0.189 1.00 61.22 76 ALA A N 1
ATOM 597 C CA . ALA A 1 76 ? 16.295 -17.372 -0.508 1.00 61.22 76 ALA A CA 1
ATOM 598 C C . ALA A 1 76 ? 16.378 -17.220 -2.035 1.00 61.22 76 ALA A C 1
ATOM 600 O O . ALA A 1 76 ? 16.497 -18.225 -2.738 1.00 61.22 76 ALA A O 1
ATOM 601 N N . ALA A 1 77 ? 16.349 -15.986 -2.547 1.00 63.66 77 ALA A N 1
ATOM 602 C CA . ALA A 1 77 ? 16.548 -15.693 -3.962 1.00 63.66 77 ALA A CA 1
ATOM 603 C C . ALA A 1 77 ? 17.980 -16.029 -4.405 1.00 63.66 77 ALA A C 1
ATOM 605 O O . ALA A 1 77 ? 18.148 -16.725 -5.405 1.00 63.66 77 ALA A O 1
ATOM 606 N N . GLU A 1 78 ? 18.994 -15.634 -3.629 1.00 63.09 78 GLU A N 1
ATOM 607 C CA . GLU A 1 78 ? 20.401 -15.977 -3.873 1.00 63.09 78 GLU A CA 1
ATOM 608 C C . GLU A 1 78 ? 20.626 -17.496 -3.833 1.00 63.09 78 GLU A C 1
ATOM 610 O O . GLU A 1 78 ? 21.222 -18.049 -4.755 1.00 63.09 78 GLU A O 1
ATOM 615 N N . ALA A 1 79 ? 20.064 -18.201 -2.844 1.00 64.62 79 ALA A N 1
ATOM 616 C CA . ALA A 1 79 ? 20.179 -19.658 -2.739 1.00 64.62 79 ALA A CA 1
ATOM 617 C C . ALA A 1 79 ? 19.479 -20.403 -3.892 1.00 64.62 79 ALA A C 1
ATOM 619 O O . ALA A 1 79 ? 19.980 -21.423 -4.373 1.00 64.62 79 ALA A O 1
ATOM 620 N N . ALA A 1 80 ? 18.328 -19.908 -4.359 1.00 68.25 80 ALA A N 1
ATOM 621 C CA . ALA A 1 80 ? 17.635 -20.467 -5.519 1.00 68.25 80 ALA A CA 1
ATOM 622 C C . ALA A 1 80 ? 18.418 -20.222 -6.819 1.00 68.25 80 ALA A C 1
ATOM 624 O O . ALA A 1 80 ? 18.471 -21.096 -7.687 1.00 68.25 80 ALA A O 1
ATOM 625 N N . GLN A 1 81 ? 19.061 -19.059 -6.937 1.00 65.12 81 GLN A N 1
ATOM 626 C CA . GLN A 1 81 ? 19.891 -18.699 -8.083 1.00 65.12 81 GLN A CA 1
ATOM 627 C C . GLN A 1 81 ? 21.187 -19.528 -8.118 1.00 65.12 81 GLN A C 1
ATOM 629 O O . GLN A 1 81 ? 21.554 -20.029 -9.181 1.00 65.12 81 GLN A O 1
ATOM 634 N N . GLU A 1 82 ? 21.813 -19.782 -6.963 1.00 59.81 82 GLU A N 1
ATOM 635 C CA . GLU A 1 82 ? 22.947 -20.708 -6.822 1.00 59.81 82 GLU A CA 1
ATOM 636 C C . GLU A 1 82 ? 22.564 -22.144 -7.194 1.00 59.81 82 GLU A C 1
ATOM 638 O O . GLU A 1 82 ? 23.272 -22.799 -7.958 1.00 59.81 82 GLU A O 1
ATOM 643 N N . GLN A 1 83 ? 21.420 -22.643 -6.719 1.00 60.72 83 GLN A N 1
ATOM 644 C CA . GLN A 1 83 ? 20.961 -23.994 -7.057 1.00 60.72 83 GLN A CA 1
ATOM 645 C C . GLN A 1 83 ? 20.612 -24.135 -8.542 1.00 60.72 83 GLN A C 1
ATOM 647 O O . GLN A 1 83 ? 20.874 -25.186 -9.128 1.00 60.72 83 GLN A O 1
ATOM 652 N N . MET A 1 84 ? 20.077 -23.085 -9.174 1.00 60.19 84 MET A N 1
ATOM 653 C CA . MET A 1 84 ? 19.820 -23.067 -10.615 1.00 60.19 84 MET A CA 1
ATOM 654 C C . MET A 1 84 ? 21.121 -23.022 -11.428 1.00 60.19 84 MET A C 1
ATOM 656 O O . MET A 1 84 ? 21.217 -23.711 -12.442 1.00 60.19 84 MET A O 1
ATOM 660 N N . LEU A 1 85 ? 22.138 -22.288 -10.966 1.00 59.59 85 LEU A N 1
ATOM 661 C CA . LEU A 1 85 ? 23.465 -22.249 -11.588 1.00 59.59 85 LEU A CA 1
ATOM 662 C C . LEU A 1 85 ? 24.193 -23.599 -11.458 1.00 59.59 85 LEU A C 1
ATOM 664 O O . LEU A 1 85 ? 24.771 -24.085 -12.426 1.00 59.59 85 LEU A O 1
ATOM 668 N N . ILE A 1 86 ? 24.105 -24.250 -10.295 1.00 58.34 86 ILE A N 1
ATOM 669 C CA . ILE A 1 86 ? 24.699 -25.572 -10.036 1.00 58.34 86 ILE A CA 1
ATOM 670 C C . ILE A 1 86 ? 23.966 -26.675 -10.819 1.00 58.34 86 ILE A C 1
ATOM 672 O O . ILE A 1 86 ? 24.607 -27.580 -11.351 1.00 58.34 86 ILE A O 1
ATOM 676 N N . ALA A 1 87 ? 22.636 -26.595 -10.941 1.00 56.34 87 ALA A N 1
ATOM 677 C CA . ALA A 1 87 ? 21.845 -27.531 -11.741 1.00 56.34 87 ALA A CA 1
ATOM 678 C C . ALA A 1 87 ? 22.068 -27.345 -13.253 1.00 56.34 87 ALA A C 1
ATOM 680 O O . ALA A 1 87 ? 22.141 -28.332 -13.984 1.00 56.34 87 ALA A O 1
ATOM 681 N N . ALA A 1 88 ? 22.233 -26.100 -13.720 1.00 53.88 88 ALA A N 1
ATOM 682 C CA . ALA A 1 88 ? 22.628 -25.801 -15.097 1.00 53.88 88 ALA A CA 1
ATOM 683 C C . ALA A 1 88 ? 24.070 -26.252 -15.400 1.00 53.88 88 ALA A C 1
ATOM 685 O O . ALA A 1 88 ? 24.373 -26.617 -16.533 1.00 53.88 88 ALA A O 1
ATOM 686 N N . ALA A 1 89 ? 24.938 -26.302 -14.385 1.00 50.34 89 ALA A N 1
ATOM 687 C CA . ALA A 1 89 ? 26.312 -26.792 -14.481 1.00 50.34 89 ALA A CA 1
ATOM 688 C C . ALA A 1 89 ? 26.445 -28.329 -14.419 1.00 50.34 89 ALA A C 1
ATOM 690 O O . ALA A 1 89 ? 27.556 -28.853 -14.285 1.00 50.34 89 ALA A O 1
ATOM 691 N N . GLY A 1 90 ? 25.340 -29.072 -14.545 1.00 48.97 90 GLY A N 1
ATOM 692 C CA . GLY A 1 90 ? 25.330 -30.526 -14.691 1.00 48.97 90 GLY A CA 1
ATOM 693 C C . GLY A 1 90 ? 25.993 -31.017 -15.987 1.00 48.97 90 GLY A C 1
ATOM 694 O O . GLY A 1 90 ? 25.302 -31.493 -16.880 1.00 48.97 90 GLY A O 1
ATOM 695 N N . GLY A 1 91 ? 27.331 -30.960 -16.051 1.00 43.09 91 GLY A N 1
ATOM 696 C CA . GLY A 1 91 ? 28.179 -31.735 -16.966 1.00 43.09 91 GLY A CA 1
ATOM 697 C C . GLY A 1 91 ? 28.922 -30.980 -18.085 1.00 43.09 91 GLY A C 1
ATOM 698 O O . GLY A 1 91 ? 28.620 -31.254 -19.233 1.00 43.09 91 GLY A O 1
ATOM 699 N N . ALA A 1 92 ? 29.944 -30.169 -17.740 1.00 42.38 92 ALA A N 1
ATOM 700 C CA . ALA A 1 92 ? 31.115 -29.698 -18.543 1.00 42.38 92 ALA A CA 1
ATOM 701 C C . ALA A 1 92 ? 30.898 -29.043 -19.947 1.00 42.38 92 ALA A C 1
ATOM 703 O O . ALA A 1 92 ? 29.907 -29.325 -20.607 1.00 42.38 92 ALA A O 1
ATOM 704 N N . PRO A 1 93 ? 31.855 -28.264 -20.517 1.00 46.75 93 PRO A N 1
ATOM 705 C CA . PRO A 1 93 ? 33.059 -27.626 -19.973 1.00 46.75 93 PRO A CA 1
ATOM 706 C C . PRO A 1 93 ? 32.965 -26.076 -19.944 1.00 46.75 93 PRO A C 1
ATOM 708 O O . PRO A 1 93 ? 32.188 -25.467 -20.666 1.00 46.75 93 PRO A O 1
ATOM 711 N N . ASN A 1 94 ? 33.786 -25.458 -19.094 1.00 55.62 94 ASN A N 1
ATOM 712 C CA . AS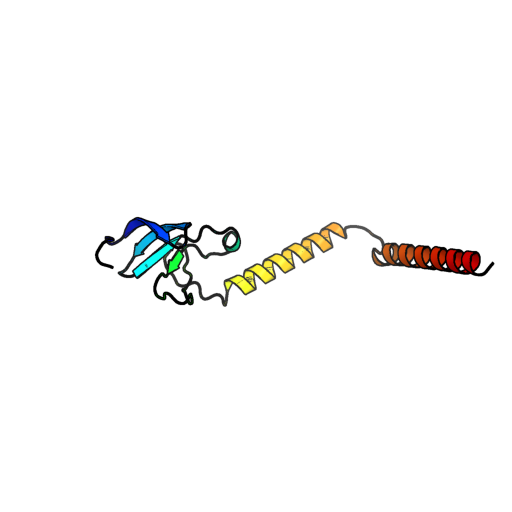N A 1 94 ? 34.402 -24.129 -19.237 1.00 55.62 94 ASN A CA 1
ATOM 713 C C . ASN A 1 94 ? 33.619 -23.046 -20.028 1.00 55.62 94 ASN A C 1
ATOM 715 O O . ASN A 1 94 ? 33.931 -22.744 -21.176 1.00 55.62 94 ASN A O 1
ATOM 719 N N . VAL A 1 95 ? 32.632 -22.401 -19.396 1.00 52.94 95 VAL A N 1
ATOM 720 C CA . VAL A 1 95 ? 31.952 -21.219 -19.974 1.00 52.94 95 VAL A CA 1
ATOM 721 C C . VAL A 1 95 ? 32.944 -20.061 -20.182 1.00 52.94 95 VAL A C 1
ATOM 723 O O . VAL A 1 95 ? 32.814 -19.300 -21.136 1.00 52.94 95 VAL A O 1
ATOM 726 N N . GLU A 1 96 ? 34.007 -20.007 -19.371 1.00 52.44 96 GLU A N 1
ATOM 727 C CA . GLU A 1 96 ? 35.128 -19.077 -19.554 1.00 52.44 96 GLU A CA 1
ATOM 728 C C . GLU A 1 96 ? 35.871 -19.285 -20.891 1.00 52.44 96 GLU A C 1
ATOM 730 O O . GLU A 1 96 ? 36.351 -18.307 -21.461 1.00 52.44 96 GLU A O 1
ATOM 735 N N . ASP A 1 97 ? 35.917 -20.506 -21.452 1.00 57.12 97 ASP A N 1
ATOM 736 C CA . ASP A 1 97 ? 36.544 -20.742 -22.768 1.00 57.12 97 ASP A CA 1
ATOM 737 C C . ASP A 1 97 ? 35.692 -20.203 -23.925 1.00 57.12 97 ASP A C 1
ATOM 739 O O . ASP A 1 97 ? 36.242 -19.806 -24.950 1.00 57.12 97 ASP A O 1
ATOM 743 N N . ALA A 1 98 ? 34.361 -20.180 -23.801 1.00 66.88 98 ALA A N 1
ATOM 744 C CA . ALA A 1 98 ? 33.484 -19.704 -24.873 1.00 66.88 98 ALA A CA 1
ATOM 745 C C . ALA A 1 98 ? 33.606 -18.184 -25.066 1.00 66.88 98 ALA A C 1
ATOM 747 O O . ALA A 1 98 ? 33.798 -17.717 -26.193 1.00 66.88 98 ALA A O 1
ATOM 748 N N . ASP A 1 99 ? 33.581 -17.432 -23.964 1.00 71.69 99 ASP A N 1
ATOM 749 C CA . ASP A 1 99 ? 33.783 -15.981 -23.986 1.00 71.69 99 ASP A CA 1
ATOM 750 C C . ASP A 1 99 ? 35.228 -15.630 -24.369 1.00 71.69 99 ASP A C 1
ATOM 752 O O . ASP A 1 99 ? 35.454 -14.702 -25.151 1.00 71.69 99 ASP A O 1
ATOM 756 N N . ALA A 1 100 ? 36.214 -16.411 -23.905 1.00 77.38 100 ALA A N 1
ATOM 757 C CA . ALA A 1 100 ? 37.613 -16.228 -24.290 1.00 77.38 100 ALA A CA 1
ATOM 758 C C . ALA A 1 100 ? 37.855 -16.489 -25.789 1.00 77.38 100 ALA A C 1
ATOM 760 O O . ALA A 1 100 ? 38.591 -15.734 -26.429 1.00 77.38 100 ALA A O 1
ATOM 761 N N . MET A 1 101 ? 37.219 -17.511 -26.377 1.00 82.75 101 MET A N 1
ATOM 762 C CA . MET A 1 101 ? 37.298 -17.779 -27.819 1.00 82.75 101 MET A CA 1
ATOM 763 C C . MET A 1 101 ? 36.679 -16.647 -28.640 1.00 82.75 101 MET A C 1
ATOM 765 O O . MET A 1 101 ? 37.273 -16.215 -29.631 1.00 82.75 101 MET A O 1
ATOM 769 N N . LEU A 1 102 ? 35.521 -16.135 -28.213 1.00 86.12 102 LEU A N 1
ATOM 770 C CA . LEU A 1 102 ? 34.865 -15.023 -28.894 1.00 86.12 102 LEU A CA 1
ATOM 771 C C . LEU A 1 102 ? 35.712 -13.743 -28.825 1.00 86.12 102 LEU A C 1
ATOM 773 O O . LEU A 1 102 ? 35.885 -13.063 -29.837 1.00 86.12 102 LEU A O 1
ATOM 777 N N . ALA A 1 103 ? 36.295 -13.442 -27.661 1.00 88.88 103 ALA A N 1
ATOM 778 C CA . ALA A 1 103 ? 37.171 -12.286 -27.480 1.00 88.88 103 ALA A CA 1
ATOM 779 C C . ALA A 1 103 ? 38.415 -12.341 -28.387 1.00 88.88 103 ALA A C 1
ATOM 781 O O . ALA A 1 103 ? 38.836 -11.316 -28.926 1.00 88.88 103 ALA A O 1
ATOM 782 N N . LEU A 1 104 ? 38.988 -13.532 -28.593 1.00 90.94 104 LEU A N 1
ATOM 783 C CA . LEU A 1 104 ? 40.149 -13.706 -29.466 1.00 90.94 104 LEU A CA 1
ATOM 784 C C . LEU A 1 104 ? 39.795 -13.500 -30.948 1.00 90.94 104 LEU A C 1
ATOM 786 O O . LEU A 1 104 ? 40.561 -12.871 -31.677 1.00 90.94 104 LEU A O 1
ATOM 790 N N . GLN A 1 105 ? 38.628 -13.987 -31.382 1.00 91.25 105 GLN A N 1
ATOM 791 C CA . GLN A 1 105 ? 38.153 -13.815 -32.757 1.00 91.25 105 GLN A CA 1
ATOM 792 C C . GLN A 1 105 ? 37.923 -12.336 -33.093 1.00 91.25 105 GLN A C 1
ATOM 794 O O . GLN A 1 105 ? 38.394 -11.866 -34.128 1.00 91.25 105 GLN A O 1
ATOM 799 N N . LEU A 1 106 ? 37.269 -11.591 -32.197 1.00 90.62 106 LEU A N 1
ATOM 800 C CA . LEU A 1 106 ? 37.026 -10.157 -32.387 1.00 90.62 106 LEU A CA 1
ATOM 801 C C . LEU A 1 106 ? 38.337 -9.359 -32.495 1.00 90.62 106 LEU A C 1
ATOM 803 O O . LEU A 1 106 ? 38.455 -8.481 -33.346 1.00 90.62 106 LEU A O 1
ATOM 807 N N . MET A 1 107 ? 39.357 -9.704 -31.699 1.00 90.31 107 MET A N 1
ATOM 808 C CA . MET A 1 107 ? 40.688 -9.085 -31.806 1.00 90.31 107 MET A CA 1
ATOM 809 C C . MET A 1 107 ? 41.347 -9.312 -33.174 1.00 90.31 107 MET A C 1
ATOM 811 O O . MET A 1 107 ? 42.040 -8.430 -33.685 1.00 90.31 107 MET A O 1
ATOM 815 N N . GLN A 1 108 ? 41.164 -10.499 -33.754 1.00 88.94 108 GLN A N 1
ATOM 816 C CA . GLN A 1 108 ? 41.742 -10.851 -35.047 1.00 88.94 108 GLN A CA 1
ATOM 817 C C . GLN A 1 108 ? 41.101 -10.041 -36.183 1.00 88.94 108 GLN A C 1
ATOM 819 O O . GLN A 1 108 ? 41.817 -9.492 -37.022 1.00 88.94 108 GLN A O 1
ATOM 824 N N . GLU A 1 109 ? 39.772 -9.920 -36.176 1.00 87.62 109 GLU A N 1
ATOM 825 C CA . GLU A 1 109 ? 39.022 -9.137 -37.165 1.00 87.62 109 GLU A CA 1
ATOM 826 C C . GLU A 1 109 ? 39.410 -7.651 -37.123 1.00 87.62 109 GLU A C 1
ATOM 828 O O . GLU A 1 109 ? 39.672 -7.050 -38.168 1.00 87.62 109 GLU A O 1
ATOM 833 N N . ASP A 1 110 ? 39.550 -7.074 -35.926 1.00 87.00 110 ASP A N 1
ATOM 834 C CA . ASP A 1 110 ? 40.006 -5.688 -35.760 1.00 87.00 110 ASP A CA 1
ATOM 835 C C . ASP A 1 110 ? 41.425 -5.475 -36.305 1.00 87.00 110 ASP A C 1
ATOM 837 O O . ASP A 1 110 ? 41.715 -4.455 -36.939 1.00 87.00 110 ASP A O 1
ATOM 841 N N . TYR A 1 111 ? 42.323 -6.442 -36.099 1.00 87.06 111 TYR A N 1
ATOM 842 C CA . TYR A 1 111 ? 43.687 -6.371 -36.621 1.00 87.06 111 TYR A CA 1
ATOM 843 C C . TYR A 1 111 ? 43.715 -6.413 -38.155 1.00 87.06 111 TYR A C 1
ATOM 845 O O . TYR A 1 111 ? 44.465 -5.669 -38.795 1.00 87.06 111 TYR A O 1
ATOM 853 N N . GLU A 1 112 ? 42.879 -7.254 -38.762 1.00 89.12 112 GLU A N 1
ATOM 854 C CA . GLU A 1 112 ? 42.744 -7.343 -40.215 1.00 89.12 112 GLU A CA 1
ATOM 855 C C . GLU A 1 112 ? 42.135 -6.070 -40.810 1.00 89.12 112 GLU A C 1
ATOM 857 O O . GLU A 1 112 ? 42.664 -5.545 -41.794 1.00 89.12 112 GLU A O 1
ATOM 862 N N . ALA A 1 113 ? 41.102 -5.513 -40.173 1.00 88.19 113 ALA A N 1
ATOM 863 C CA . ALA A 1 113 ? 40.502 -4.243 -40.570 1.00 88.19 113 ALA A CA 1
ATOM 864 C C . ALA A 1 113 ? 41.512 -3.085 -40.495 1.00 88.19 113 ALA A C 1
ATOM 866 O O . ALA A 1 113 ? 41.605 -2.275 -41.420 1.00 88.19 113 ALA A O 1
ATOM 867 N N . GLN A 1 114 ? 42.331 -3.034 -39.439 1.00 82.38 114 GLN A N 1
ATOM 868 C CA . GLN A 1 114 ? 43.392 -2.032 -39.305 1.00 82.38 114 GLN A CA 1
ATOM 869 C C . GLN A 1 114 ? 44.492 -2.199 -40.357 1.00 82.38 114 GLN A C 1
ATOM 871 O O . GLN A 1 114 ? 44.983 -1.200 -40.884 1.00 82.38 114 GLN A O 1
ATOM 876 N N . ARG A 1 115 ? 44.869 -3.438 -40.704 1.00 82.88 115 ARG A N 1
ATOM 877 C CA . ARG A 1 115 ? 45.825 -3.696 -41.794 1.00 82.88 115 ARG A CA 1
ATOM 878 C C . ARG A 1 115 ? 45.269 -3.301 -43.157 1.00 82.88 115 ARG A C 1
ATOM 880 O O . ARG A 1 115 ? 46.021 -2.752 -43.957 1.00 82.88 115 ARG A O 1
ATOM 887 N N . ALA A 1 116 ? 43.988 -3.562 -43.411 1.00 83.62 116 ALA A N 1
ATOM 888 C CA . ALA A 1 116 ? 43.319 -3.177 -44.649 1.00 83.62 116 ALA A CA 1
ATOM 889 C C . ALA A 1 116 ? 43.157 -1.654 -44.776 1.00 83.62 116 ALA A C 1
ATOM 891 O O . ALA A 1 116 ? 43.216 -1.133 -45.880 1.00 83.62 116 ALA A O 1
ATOM 892 N N . ALA A 1 117 ? 43.000 -0.934 -43.661 1.00 79.81 117 ALA A N 1
ATOM 893 C CA . ALA A 1 117 ? 42.923 0.528 -43.650 1.00 79.81 117 ALA A CA 1
ATOM 894 C C . ALA A 1 117 ? 44.289 1.230 -43.809 1.00 79.81 117 ALA A C 1
ATOM 896 O O . ALA A 1 117 ? 44.331 2.426 -44.092 1.00 79.81 117 ALA A O 1
ATOM 897 N N . GLN A 1 118 ? 45.398 0.516 -43.582 1.00 70.44 118 GLN A N 1
ATOM 898 C CA . GLN A 1 118 ? 46.766 1.039 -43.716 1.00 70.44 118 GLN A CA 1
ATOM 899 C C . GLN A 1 118 ? 47.423 0.723 -45.075 1.00 70.44 118 GLN A C 1
ATOM 901 O O . GLN A 1 118 ? 48.547 1.174 -45.310 1.00 70.44 118 GLN A O 1
ATOM 906 N N . GLN A 1 119 ? 46.756 -0.038 -45.952 1.00 56.69 119 GLN A N 1
ATOM 907 C CA . GLN A 1 119 ? 47.139 -0.235 -47.359 1.00 56.69 119 GLN A CA 1
ATOM 908 C C . GLN A 1 119 ? 46.306 0.655 -48.278 1.00 56.69 119 GLN A C 1
ATOM 910 O O . GLN A 1 119 ? 46.875 1.098 -49.302 1.00 56.69 119 GLN A O 1
#

Radius of gyration: 27.08 Å; chains: 1; bounding box: 64×45×64 Å

Secondary structure (DSSP, 8-state):
--SSPTT-EEEEEETTEEEEEEEETTEEEEE---GGGTTSS--EEE---SSS-PPEE-TT--B--TTTHHHHHHHHHHHHHHHHHHHHTSS---HHHHHHHHHHHHHHHHHHHHHHHT-